Protein AF-A0A162V3Z5-F1 (afdb_monomer_lite)

Sequence (141 aa):
MEKILKELIEEKVDISIADSTMFLLNAVTVLSVEGTIVKLKTTVNNTIVIPIQEIVAIRSNLIYGISFKNNCDLEVCKEGESLRRYFASIIGKKVSIQTKGEGEFKYINSRIVTGTGKGIVIIEGTIAISLSKINLIEEIT

Organism: NCBI:txid1121326

pLDDT: mean 88.31, std 13.32, range [43.91, 97.75]

Radius of gyration: 14.43 Å; chains: 1; bounding box: 37×25×43 Å

Secondary structure (DSSP, 8-state):
-HHHHHHTBT-EEEEEETT-SS-EEEEEEEEEEETTEEEEE-TTS-EEEEEGGGEEEEE-GGGGG--------TTS--TTHHHHHHHHHTTTSEEEEEES--GGGTEEEEEEEEEEETTEEEETTTEEEEGGGEEEEEE--

Foldseek 3Di:
DLLVLVVQAQHFKWWAFFPDPCRIAHRWHFHDRDPQKTWIAHPVGDIDIDGVVRTFKMFALCLLVDDQDPPDPPPDDPPCPVVQVVLVVQAQFWKWWAFSGDDCSRIPHGWGFHHGHDQWTDTPSTMIGGSVGTDDMGGDD

Structure (mmCIF, N/CA/C/O backbone):
data_AF-A0A162V3Z5-F1
#
_entry.id   AF-A0A162V3Z5-F1
#
loop_
_atom_site.group_PDB
_atom_site.id
_atom_site.type_symbol
_atom_site.label_atom_id
_atom_site.label_alt_id
_atom_site.label_comp_id
_atom_site.label_asym_id
_atom_site.label_entity_id
_a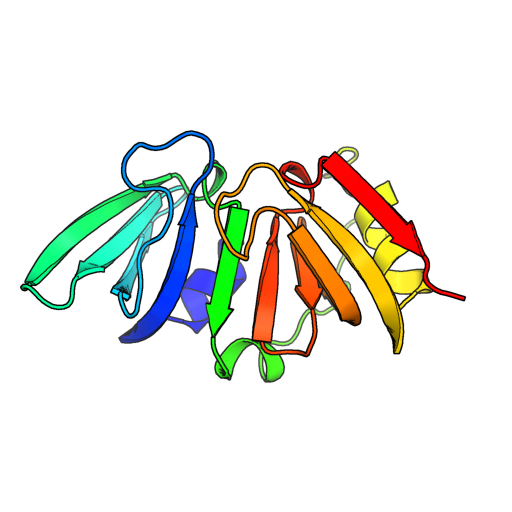tom_site.label_seq_id
_atom_site.pdbx_PDB_ins_code
_atom_site.Cartn_x
_atom_site.Cartn_y
_atom_site.Cartn_z
_atom_site.occupancy
_atom_site.B_iso_or_equiv
_atom_site.auth_seq_id
_atom_site.auth_comp_id
_atom_site.auth_asym_id
_atom_site.auth_atom_id
_atom_site.pdbx_PDB_model_num
ATOM 1 N N . MET A 1 1 ? -4.824 3.604 -3.766 1.00 90.56 1 MET A N 1
ATOM 2 C CA . MET A 1 1 ? -4.828 3.283 -2.324 1.00 90.56 1 MET A CA 1
ATOM 3 C C . MET A 1 1 ? -6.207 2.848 -1.831 1.00 90.56 1 MET A C 1
ATOM 5 O O . MET A 1 1 ? -6.319 1.739 -1.339 1.00 90.56 1 MET A O 1
ATOM 9 N N . GLU A 1 2 ? -7.265 3.641 -2.043 1.00 91.75 2 GLU A N 1
ATOM 10 C CA . GLU A 1 2 ? -8.644 3.314 -1.616 1.00 91.75 2 GLU A CA 1
ATOM 11 C C . GLU A 1 2 ? -9.099 1.886 -1.971 1.00 91.75 2 GLU A C 1
ATOM 13 O O . GLU A 1 2 ? -9.553 1.159 -1.096 1.00 91.75 2 GLU A O 1
ATOM 18 N N . LYS A 1 3 ? -8.922 1.456 -3.232 1.00 89.69 3 LYS A N 1
ATOM 19 C CA . LYS A 1 3 ? -9.277 0.091 -3.660 1.00 89.69 3 LYS A CA 1
ATOM 20 C C . LYS A 1 3 ? -8.595 -0.979 -2.801 1.00 89.69 3 LYS A C 1
ATOM 22 O O . LYS A 1 3 ? -9.257 -1.917 -2.394 1.00 89.69 3 LYS A O 1
ATOM 27 N N . ILE A 1 4 ? -7.303 -0.820 -2.505 1.00 92.19 4 ILE A N 1
ATOM 28 C CA . ILE A 1 4 ? -6.566 -1.772 -1.662 1.00 92.19 4 ILE A CA 1
ATOM 29 C C . ILE A 1 4 ? -7.172 -1.818 -0.265 1.00 92.19 4 ILE A C 1
ATOM 31 O O . ILE A 1 4 ? -7.434 -2.895 0.241 1.00 92.19 4 ILE A O 1
ATOM 35 N N . LEU A 1 5 ? -7.440 -0.661 0.338 1.00 95.12 5 LEU A N 1
ATOM 36 C CA . LEU A 1 5 ? -8.020 -0.606 1.679 1.00 95.12 5 LEU A CA 1
ATOM 37 C C . LEU A 1 5 ? -9.395 -1.282 1.751 1.00 95.12 5 LEU A C 1
ATOM 39 O O . LEU A 1 5 ? -9.689 -1.923 2.751 1.00 95.12 5 LEU A O 1
ATOM 43 N N . LYS A 1 6 ? -10.217 -1.176 0.698 1.00 94.00 6 LYS A N 1
ATOM 44 C CA . LYS A 1 6 ? -11.519 -1.862 0.629 1.00 94.00 6 LYS A CA 1
ATOM 45 C C . LYS A 1 6 ? -11.381 -3.384 0.602 1.00 94.00 6 LYS A C 1
ATOM 47 O O . LYS A 1 6 ? -12.162 -4.062 1.252 1.00 94.00 6 LYS A O 1
ATOM 52 N N . GLU A 1 7 ? -10.382 -3.899 -0.108 1.00 93.19 7 GLU A N 1
ATOM 53 C CA . GLU A 1 7 ? -10.068 -5.338 -0.151 1.00 93.19 7 GLU A CA 1
ATOM 54 C C . GLU A 1 7 ? -9.419 -5.842 1.154 1.00 93.19 7 GLU A C 1
ATOM 56 O O . GLU A 1 7 ? -9.265 -7.043 1.336 1.00 93.19 7 GLU A O 1
ATOM 61 N N . LEU A 1 8 ? -9.019 -4.937 2.056 1.00 95.00 8 LEU A N 1
ATOM 62 C CA . LEU A 1 8 ? -8.368 -5.246 3.333 1.00 95.00 8 LEU A CA 1
ATOM 63 C C . LEU A 1 8 ? -9.274 -4.972 4.545 1.00 95.00 8 LEU A C 1
ATOM 65 O O . LEU A 1 8 ? -8.779 -4.914 5.666 1.00 95.00 8 LEU A O 1
ATOM 69 N N . ILE A 1 9 ? -10.579 -4.761 4.350 1.00 96.12 9 ILE A N 1
ATOM 70 C CA . ILE A 1 9 ? -11.531 -4.618 5.463 1.00 96.12 9 ILE A CA 1
ATOM 71 C C . ILE A 1 9 ? -11.492 -5.884 6.332 1.00 96.12 9 ILE A C 1
ATOM 73 O O . ILE A 1 9 ? -11.419 -6.986 5.807 1.00 96.12 9 ILE A O 1
ATOM 77 N N . GLU A 1 10 ? -11.515 -5.699 7.655 1.00 94.88 10 GLU A N 1
ATOM 78 C CA . GLU A 1 10 ? -11.345 -6.726 8.700 1.00 94.88 10 GLU A CA 1
ATOM 79 C C . GLU A 1 10 ? -9.939 -7.341 8.801 1.00 94.88 10 GLU A C 1
ATOM 81 O O . GLU A 1 10 ? -9.648 -8.077 9.746 1.00 94.88 10 GLU A O 1
ATOM 86 N N . GLU A 1 11 ? -9.015 -6.938 7.930 1.00 94.56 11 GLU A N 1
ATOM 87 C CA . GLU A 1 11 ? -7.653 -7.461 7.904 1.00 94.56 11 GLU A CA 1
ATOM 88 C C . GLU A 1 11 ? -6.689 -6.631 8.742 1.00 94.56 11 GLU A C 1
ATOM 90 O O . GLU A 1 11 ? -6.821 -5.409 8.879 1.00 94.56 11 GLU A O 1
ATOM 95 N N . LYS A 1 12 ? -5.679 -7.314 9.291 1.00 94.88 12 LYS A N 1
ATOM 96 C CA . LYS A 1 12 ? -4.561 -6.669 9.986 1.00 94.88 12 LYS A CA 1
ATOM 97 C C . LYS A 1 12 ? -3.498 -6.242 8.988 1.00 94.88 12 LYS A C 1
ATOM 99 O O . LYS A 1 12 ? -3.034 -7.040 8.176 1.00 94.88 12 LYS A O 1
ATOM 104 N N . VAL A 1 13 ? -3.089 -4.987 9.091 1.00 96.00 13 VAL A N 1
ATOM 105 C CA . VAL A 1 13 ? -2.148 -4.353 8.170 1.00 96.00 13 VAL A CA 1
ATOM 106 C C . VAL A 1 13 ? -1.180 -3.457 8.933 1.00 96.00 13 VAL A C 1
ATOM 108 O O . VAL A 1 13 ? -1.504 -2.973 10.021 1.00 96.00 13 VAL A O 1
ATOM 111 N N . ASP A 1 14 ? -0.022 -3.191 8.335 1.00 95.25 14 ASP A N 1
ATOM 112 C CA . ASP A 1 14 ? 0.833 -2.085 8.767 1.00 95.25 14 ASP A CA 1
ATOM 113 C C . ASP A 1 14 ? 0.626 -0.900 7.821 1.00 95.25 14 ASP A C 1
ATOM 115 O O . ASP A 1 14 ? 0.593 -1.073 6.599 1.00 95.25 14 ASP A O 1
ATOM 119 N N . ILE A 1 15 ? 0.468 0.305 8.369 1.00 95.19 15 ILE A N 1
ATOM 120 C CA . ILE A 1 15 ? 0.220 1.529 7.596 1.00 95.19 15 ILE A CA 1
ATOM 121 C C . ILE A 1 15 ? 1.257 2.584 7.960 1.00 95.19 15 ILE A C 1
ATOM 123 O O . ILE A 1 15 ? 1.406 2.944 9.127 1.00 95.19 15 ILE A O 1
ATOM 127 N N . SER A 1 16 ? 1.928 3.125 6.943 1.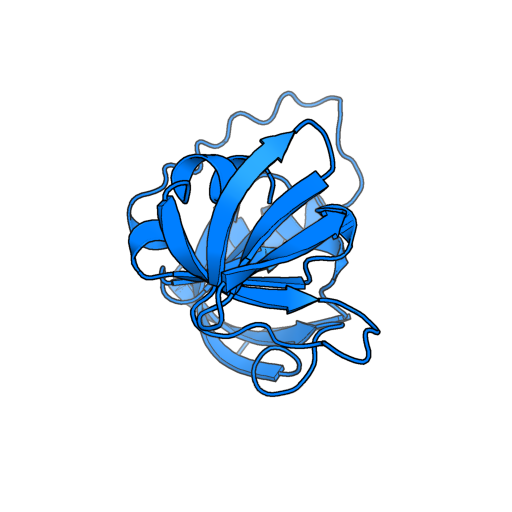00 95.31 16 SER A N 1
ATOM 128 C CA . SER A 1 16 ? 2.785 4.300 7.077 1.00 95.31 16 SER A CA 1
ATOM 129 C C . SER A 1 16 ? 2.061 5.564 6.619 1.00 95.31 16 SER A C 1
ATOM 131 O O . SER A 1 16 ? 1.429 5.576 5.557 1.00 95.31 16 SER A O 1
ATOM 133 N N . ILE A 1 17 ? 2.174 6.629 7.413 1.00 93.88 17 ILE A N 1
ATOM 134 C CA . ILE A 1 17 ? 1.536 7.933 7.195 1.00 93.88 17 ILE A CA 1
ATOM 135 C C . ILE A 1 17 ? 2.630 8.992 7.049 1.00 93.88 17 ILE A C 1
ATOM 137 O O . ILE A 1 17 ? 3.594 8.991 7.815 1.00 93.88 17 ILE A O 1
ATOM 141 N N . ALA A 1 18 ? 2.482 9.888 6.075 1.00 88.19 18 ALA A N 1
ATOM 142 C CA . ALA A 1 18 ? 3.425 10.982 5.855 1.00 88.19 18 ALA A CA 1
ATOM 143 C C . ALA A 1 18 ? 3.404 11.986 7.019 1.00 88.19 18 ALA A C 1
ATOM 145 O O . ALA A 1 18 ? 2.331 12.298 7.533 1.00 88.19 18 ALA A O 1
ATOM 146 N N . ASP A 1 19 ? 4.580 12.509 7.385 1.00 71.69 19 ASP A N 1
ATOM 147 C CA . ASP A 1 19 ? 4.758 13.717 8.211 1.00 71.69 19 ASP A CA 1
ATOM 148 C C . ASP A 1 19 ? 3.927 13.754 9.518 1.00 71.69 19 ASP A C 1
ATOM 150 O O . ASP A 1 19 ? 3.485 14.808 9.976 1.00 71.69 19 ASP A O 1
ATOM 154 N N . SER A 1 20 ? 3.707 12.586 10.133 1.00 73.81 20 SER A N 1
ATOM 155 C CA . SER A 1 20 ? 2.897 12.407 11.344 1.00 73.81 20 SER A CA 1
ATOM 156 C C . SER A 1 20 ? 3.760 11.994 12.538 1.00 73.81 20 SER A C 1
ATOM 158 O O . SER A 1 20 ? 4.712 11.229 12.398 1.00 73.81 20 SER A O 1
ATOM 160 N N . THR A 1 21 ? 3.390 12.425 13.748 1.00 73.00 21 THR A N 1
ATOM 161 C CA . THR A 1 21 ? 4.000 11.913 14.993 1.00 73.00 21 THR A CA 1
ATOM 162 C C . THR A 1 21 ? 3.711 10.423 15.197 1.00 73.00 21 THR A C 1
ATOM 164 O O . THR A 1 21 ? 4.536 9.701 15.751 1.00 73.00 21 THR A O 1
ATOM 167 N N . MET A 1 22 ? 2.570 9.945 14.692 1.00 74.12 22 MET A N 1
ATOM 168 C CA . MET A 1 22 ? 2.266 8.528 14.488 1.00 74.12 22 MET A CA 1
ATOM 169 C C . MET A 1 22 ? 2.486 8.180 13.011 1.00 74.12 22 MET A C 1
ATOM 171 O O . MET A 1 22 ? 1.538 8.118 12.230 1.00 74.12 22 MET A O 1
ATOM 175 N N . PHE A 1 23 ? 3.748 8.008 12.618 1.00 79.31 23 PHE A N 1
ATOM 176 C CA . PHE A 1 23 ? 4.154 7.749 11.227 1.00 79.31 23 PHE A CA 1
ATOM 177 C C . PHE A 1 23 ? 4.033 6.279 10.802 1.00 79.31 23 PHE A C 1
ATOM 179 O O . PHE A 1 23 ? 4.053 5.977 9.605 1.00 79.31 23 PHE A O 1
ATOM 186 N N . LEU A 1 24 ? 3.924 5.362 11.767 1.00 88.00 24 LEU A N 1
ATOM 187 C CA . LEU A 1 24 ? 3.782 3.929 11.538 1.00 88.00 24 LEU A CA 1
ATOM 188 C C . LEU A 1 24 ? 2.757 3.337 12.506 1.00 88.00 24 LEU A C 1
ATOM 190 O O . LEU A 1 24 ? 2.900 3.431 13.725 1.00 88.00 24 LEU A O 1
ATOM 194 N N . LEU A 1 25 ? 1.731 2.710 11.943 1.00 91.88 25 LEU A N 1
ATOM 195 C CA . LEU A 1 25 ? 0.692 1.990 12.661 1.00 91.88 25 LEU A CA 1
ATOM 196 C C . LEU A 1 25 ? 0.837 0.500 12.366 1.00 91.88 25 LEU A C 1
ATOM 198 O O . LEU A 1 25 ? 0.511 0.062 11.266 1.00 91.88 25 LEU A O 1
ATOM 202 N N . ASN A 1 26 ? 1.320 -0.263 13.344 1.00 92.56 26 ASN A N 1
ATOM 203 C CA . ASN A 1 26 ? 1.555 -1.699 13.190 1.00 92.56 26 ASN A CA 1
ATOM 204 C C . ASN A 1 26 ? 0.322 -2.514 13.591 1.00 92.56 26 ASN A C 1
ATOM 206 O O . ASN A 1 26 ? -0.299 -2.234 14.622 1.00 92.56 26 ASN A O 1
ATOM 210 N N . ALA A 1 27 ? 0.022 -3.556 12.816 1.00 94.12 27 ALA A N 1
ATOM 211 C CA . ALA A 1 27 ? -1.037 -4.531 13.075 1.00 94.12 27 ALA A CA 1
ATOM 212 C C . ALA A 1 27 ? -2.414 -3.911 13.397 1.00 94.12 27 ALA A C 1
ATOM 214 O O . ALA A 1 27 ? -3.150 -4.410 14.257 1.00 94.12 27 ALA A O 1
ATOM 215 N N . VAL A 1 28 ? -2.764 -2.821 12.711 1.00 95.88 28 VAL A N 1
ATOM 216 C CA . VAL A 1 28 ? -4.085 -2.185 12.803 1.00 95.88 28 VAL A CA 1
ATOM 217 C C . VAL A 1 28 ? -5.087 -2.912 11.916 1.00 95.88 28 VAL A C 1
ATOM 219 O O . VAL A 1 28 ? -4.733 -3.402 10.849 1.00 95.88 28 VAL A O 1
ATOM 222 N N . THR A 1 29 ? -6.344 -2.978 12.346 1.00 97.44 29 THR A N 1
ATOM 223 C CA . THR A 1 29 ? -7.423 -3.595 11.564 1.00 97.44 29 THR A CA 1
ATOM 224 C C . THR A 1 29 ? -8.169 -2.536 10.768 1.00 97.44 29 THR A C 1
ATOM 226 O O . THR A 1 29 ? -8.599 -1.537 11.348 1.00 97.44 29 THR A O 1
ATOM 229 N N . VAL A 1 30 ? -8.366 -2.744 9.466 1.00 97.50 30 VAL A N 1
ATOM 230 C CA . VAL A 1 30 ? -9.196 -1.840 8.653 1.00 97.50 30 VAL A CA 1
ATOM 231 C C . VAL A 1 30 ? -10.670 -2.072 8.976 1.00 97.50 30 VAL A C 1
ATOM 233 O O . VAL A 1 30 ? -11.170 -3.181 8.836 1.00 97.50 30 VAL A O 1
ATOM 236 N N . LEU A 1 31 ? -11.380 -1.034 9.419 1.00 97.44 31 LEU A N 1
ATOM 237 C CA . LEU A 1 31 ? -12.801 -1.129 9.772 1.00 97.44 31 LEU A CA 1
ATOM 238 C C . LEU A 1 31 ? -13.709 -0.717 8.616 1.00 97.44 31 LEU A C 1
ATOM 240 O O . LEU A 1 31 ? -14.664 -1.414 8.293 1.00 97.44 31 LEU A O 1
ATOM 244 N N . SER A 1 32 ? -13.436 0.439 8.013 1.00 97.44 32 SER A N 1
ATOM 245 C CA . SER A 1 32 ? -14.231 0.955 6.901 1.00 97.44 32 SER A CA 1
ATOM 246 C C . SER A 1 32 ? -13.427 1.920 6.038 1.00 97.44 32 SER A C 1
ATOM 248 O O . SER A 1 32 ? -12.468 2.551 6.492 1.00 97.44 32 SER A O 1
ATOM 250 N N . VAL A 1 33 ? -13.850 2.047 4.782 1.00 96.94 33 VAL A N 1
ATOM 251 C CA . VAL A 1 33 ? -13.345 3.035 3.825 1.00 96.94 33 VAL A CA 1
ATOM 252 C C . VAL A 1 33 ? -14.529 3.870 3.356 1.00 96.94 33 VAL A C 1
ATOM 254 O O . VAL A 1 33 ? -15.423 3.364 2.678 1.00 96.94 33 VAL A O 1
ATOM 257 N N . GLU A 1 34 ? -14.542 5.144 3.730 1.00 95.00 34 GLU A N 1
ATOM 258 C CA . GLU A 1 34 ? -15.658 6.067 3.507 1.00 95.00 34 GLU A CA 1
ATOM 259 C C . GLU A 1 34 ? -15.151 7.264 2.695 1.00 95.00 34 GLU A C 1
ATOM 261 O O . GLU A 1 34 ? -14.556 8.198 3.229 1.00 95.00 34 GLU A O 1
ATOM 266 N N . GLY A 1 35 ? -15.338 7.226 1.374 1.00 92.25 35 GLY A N 1
ATOM 267 C CA . GLY A 1 35 ? -14.815 8.264 0.483 1.00 92.25 35 GLY A CA 1
ATOM 268 C C . GLY A 1 35 ? -13.288 8.369 0.559 1.00 92.25 35 GLY A C 1
ATOM 269 O O . GLY A 1 35 ? -12.578 7.447 0.166 1.00 92.25 35 GLY A O 1
ATOM 270 N N . THR A 1 36 ? -12.778 9.500 1.056 1.00 94.31 36 THR A N 1
ATOM 271 C CA . THR A 1 36 ? -11.337 9.801 1.138 1.00 94.31 36 THR A CA 1
ATOM 272 C C . THR A 1 36 ? -10.709 9.485 2.495 1.00 94.31 36 THR A C 1
ATOM 274 O O . THR A 1 36 ? -9.536 9.802 2.699 1.00 94.31 36 THR A O 1
ATOM 277 N N . ILE A 1 37 ? -11.443 8.859 3.418 1.00 97.06 37 ILE A N 1
ATOM 278 C CA . ILE A 1 37 ? -10.944 8.479 4.745 1.00 97.06 37 ILE A CA 1
ATOM 279 C C . ILE A 1 37 ? -11.018 6.967 4.971 1.00 97.06 37 ILE A C 1
ATOM 281 O O . ILE A 1 37 ? -11.871 6.270 4.418 1.00 97.06 37 ILE A O 1
ATOM 285 N N . VAL A 1 38 ? -10.130 6.467 5.827 1.00 97.69 38 VAL A N 1
ATOM 286 C CA . VAL A 1 38 ? -10.159 5.099 6.348 1.00 97.69 38 VAL A CA 1
ATOM 287 C C . VAL A 1 38 ? -10.255 5.124 7.868 1.00 97.69 38 VAL A C 1
ATOM 289 O O . VAL A 1 38 ? -9.575 5.915 8.526 1.00 97.69 38 VAL A O 1
ATOM 292 N N . LYS A 1 39 ? -11.100 4.253 8.423 1.00 97.75 39 LYS A N 1
ATOM 293 C CA . LYS A 1 39 ? -11.186 3.998 9.863 1.00 97.75 39 L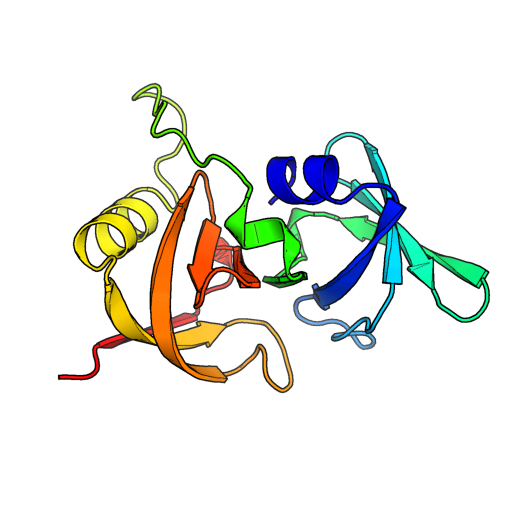YS A CA 1
ATOM 294 C C . LYS A 1 39 ? -10.437 2.719 10.194 1.00 97.75 39 LYS A C 1
ATOM 296 O O . LYS A 1 39 ? -10.618 1.698 9.532 1.00 97.75 39 LYS A O 1
ATOM 301 N N . LEU A 1 40 ? -9.619 2.778 11.232 1.00 97.25 40 LEU A N 1
ATOM 302 C CA . LEU A 1 40 ? -8.770 1.689 11.686 1.00 97.25 40 LEU A CA 1
ATOM 303 C C . LEU A 1 40 ? -9.004 1.421 13.166 1.00 97.25 40 LEU A C 1
ATOM 305 O O . LEU A 1 40 ? -9.272 2.345 13.936 1.00 97.25 40 LEU A O 1
ATOM 309 N N . LYS A 1 41 ? -8.821 0.171 13.573 1.00 97.12 41 LYS A N 1
ATOM 310 C CA . LYS A 1 41 ? -8.801 -0.242 14.972 1.00 97.12 41 LYS A CA 1
ATOM 311 C C . LYS A 1 41 ? -7.385 -0.611 15.382 1.00 97.12 41 LYS A C 1
ATOM 313 O O . LYS A 1 41 ? -6.749 -1.436 14.730 1.00 97.12 41 LYS A O 1
ATOM 318 N N . THR A 1 42 ? -6.892 -0.029 16.467 1.00 94.38 42 THR A N 1
ATOM 319 C CA . THR A 1 42 ? -5.603 -0.426 17.040 1.00 94.38 42 THR A CA 1
ATOM 320 C C . THR A 1 42 ? -5.731 -1.706 17.860 1.00 94.38 42 THR A C 1
ATOM 322 O O . THR A 1 42 ? -6.823 -2.104 18.271 1.00 94.38 42 THR A O 1
ATOM 325 N N . THR A 1 43 ? -4.594 -2.327 18.170 1.00 90.25 43 THR A N 1
ATOM 326 C CA . THR A 1 43 ? -4.515 -3.500 19.056 1.00 90.25 43 THR A CA 1
ATOM 327 C C . THR A 1 43 ? -5.024 -3.227 20.475 1.00 90.25 43 THR A C 1
ATOM 329 O O . THR A 1 43 ? -5.449 -4.153 21.157 1.00 90.25 43 THR A O 1
ATOM 332 N N . VAL A 1 44 ? -5.042 -1.960 20.902 1.00 91.44 44 VAL A N 1
ATOM 333 C CA . VAL A 1 44 ? -5.578 -1.504 22.197 1.00 91.44 44 VAL A CA 1
ATOM 334 C C . VAL A 1 44 ? -7.014 -0.965 22.094 1.00 91.44 44 VAL A C 1
ATOM 336 O O . VAL A 1 44 ? -7.454 -0.216 22.958 1.00 91.44 44 VAL A O 1
ATOM 339 N N . ASN A 1 45 ? -7.759 -1.340 21.046 1.00 88.88 45 ASN A N 1
ATOM 340 C CA . ASN A 1 45 ? -9.157 -0.958 20.795 1.00 88.88 45 ASN A CA 1
ATOM 341 C C . ASN A 1 45 ? -9.427 0.546 20.563 1.00 88.88 45 ASN A C 1
ATOM 343 O O . ASN A 1 45 ? -10.590 0.952 20.557 1.00 88.88 45 ASN A O 1
ATOM 347 N N . ASN A 1 46 ? -8.410 1.365 20.283 1.00 92.88 46 ASN A N 1
ATOM 348 C CA . ASN A 1 46 ? -8.645 2.746 19.848 1.00 92.88 46 ASN A CA 1
ATOM 349 C C . ASN A 1 46 ? -9.086 2.775 18.382 1.00 92.88 46 ASN A C 1
ATOM 351 O O . ASN A 1 46 ? -8.629 1.966 17.573 1.00 92.88 46 ASN A O 1
ATOM 355 N N . THR A 1 47 ? -9.937 3.740 18.033 1.00 95.56 47 THR A N 1
ATOM 356 C CA . THR A 1 47 ? -10.280 4.024 16.634 1.00 95.56 47 THR A CA 1
ATOM 357 C C . THR A 1 47 ? -9.416 5.170 16.123 1.00 95.56 47 THR A C 1
ATOM 359 O O . THR A 1 47 ? -9.358 6.224 16.751 1.00 95.56 47 THR A O 1
ATOM 362 N N . ILE A 1 48 ? -8.757 4.968 14.984 1.00 94.25 48 ILE A N 1
ATOM 363 C CA . ILE A 1 48 ? -7.982 5.990 14.274 1.00 94.25 48 ILE A CA 1
ATOM 364 C C . ILE A 1 48 ? -8.671 6.266 12.940 1.00 94.25 48 ILE A C 1
ATOM 366 O O . ILE A 1 48 ? -9.136 5.341 12.277 1.00 94.25 48 ILE A O 1
ATOM 370 N N . VAL A 1 49 ? -8.726 7.534 12.537 1.00 95.38 49 VAL A N 1
ATOM 371 C CA . VAL A 1 49 ? -9.231 7.948 11.224 1.00 95.38 49 VAL A CA 1
ATOM 372 C C . VAL A 1 49 ? -8.102 8.628 10.467 1.00 95.38 49 VAL A C 1
ATOM 374 O O . VAL A 1 49 ? -7.466 9.532 11.004 1.00 95.38 49 VAL A O 1
ATOM 377 N N . ILE A 1 50 ? -7.846 8.194 9.234 1.00 94.75 50 ILE A N 1
ATOM 378 C CA . ILE A 1 50 ? -6.754 8.718 8.407 1.00 94.75 50 ILE A CA 1
ATOM 379 C C . ILE A 1 50 ? -7.308 9.150 7.050 1.00 94.75 50 ILE A C 1
ATOM 381 O O . ILE A 1 50 ? -8.020 8.366 6.412 1.00 94.75 50 ILE A O 1
ATOM 385 N N . PRO A 1 51 ? -6.958 10.345 6.549 1.00 95.25 51 PRO A N 1
ATOM 386 C CA . PRO A 1 51 ? -7.154 10.674 5.146 1.00 95.25 51 PRO A CA 1
ATOM 387 C C . PRO A 1 51 ? -6.296 9.757 4.266 1.00 95.25 51 PRO A C 1
ATOM 389 O O . PRO A 1 51 ? -5.078 9.691 4.415 1.00 95.25 51 PRO A O 1
ATOM 392 N N . ILE A 1 52 ? -6.908 9.074 3.300 1.00 95.12 52 ILE A N 1
ATOM 393 C CA . ILE A 1 52 ? -6.233 8.099 2.427 1.00 95.12 52 ILE A CA 1
ATOM 394 C C . ILE A 1 52 ? -5.051 8.734 1.682 1.00 95.12 52 ILE A C 1
ATOM 396 O O . ILE A 1 52 ? -4.047 8.069 1.437 1.00 95.12 52 ILE A O 1
ATOM 400 N N . GLN A 1 53 ? -5.148 10.023 1.348 1.00 92.38 53 GLN A N 1
ATOM 401 C CA . GLN A 1 53 ? -4.077 10.779 0.697 1.00 92.38 53 GLN A CA 1
ATOM 402 C C . GLN A 1 53 ? -2.801 10.910 1.545 1.00 92.38 53 GLN A C 1
ATOM 404 O O . GLN A 1 53 ? -1.736 11.148 0.980 1.00 92.38 53 GLN A O 1
ATOM 409 N N . GLU A 1 54 ? -2.879 10.740 2.870 1.00 93.75 54 GLU A N 1
ATOM 410 C CA . GLU A 1 54 ? -1.709 10.781 3.756 1.00 93.75 54 GLU A CA 1
ATOM 411 C C . GLU A 1 54 ? -1.019 9.430 3.916 1.00 93.75 54 GLU A C 1
ATOM 413 O O . GLU A 1 54 ? 0.101 9.368 4.422 1.00 93.75 54 GLU A O 1
ATOM 418 N N . ILE A 1 55 ? -1.631 8.353 3.423 1.00 95.44 55 ILE A N 1
ATOM 419 C CA . ILE A 1 55 ? -1.035 7.022 3.468 1.00 95.44 55 ILE A CA 1
ATOM 420 C C . ILE A 1 55 ? 0.095 6.941 2.444 1.00 95.44 55 ILE A C 1
ATOM 422 O O . ILE A 1 55 ? -0.109 7.056 1.229 1.00 95.44 55 ILE A O 1
ATOM 426 N N . VAL A 1 56 ? 1.298 6.700 2.950 1.00 96.19 56 VAL A N 1
ATOM 427 C CA . VAL A 1 56 ? 2.498 6.473 2.147 1.00 96.19 56 VAL A CA 1
ATOM 428 C C . VAL A 1 56 ? 2.531 5.038 1.663 1.00 96.19 56 VAL A C 1
ATOM 430 O O . VAL A 1 56 ? 2.693 4.801 0.466 1.00 96.19 56 VAL A O 1
ATOM 433 N N . ALA A 1 57 ? 2.360 4.090 2.582 1.00 96.31 57 ALA A N 1
ATOM 434 C CA . ALA A 1 57 ? 2.456 2.677 2.276 1.00 96.31 57 ALA A CA 1
ATOM 435 C C . ALA A 1 57 ? 1.546 1.828 3.163 1.00 96.31 57 ALA A C 1
ATOM 437 O O . ALA A 1 57 ? 1.234 2.200 4.294 1.00 96.31 57 ALA A O 1
ATOM 438 N N . ILE A 1 58 ? 1.153 0.675 2.629 1.00 96.12 58 ILE A N 1
ATOM 439 C CA . ILE A 1 58 ? 0.437 -0.384 3.336 1.00 96.12 58 ILE A CA 1
ATOM 440 C C . ILE A 1 58 ? 1.218 -1.675 3.148 1.00 96.12 58 ILE A C 1
ATOM 442 O O . ILE A 1 58 ? 1.573 -2.007 2.015 1.00 96.12 58 ILE A O 1
ATOM 446 N N . ARG A 1 59 ? 1.434 -2.422 4.229 1.00 95.69 59 ARG A N 1
ATOM 447 C CA . ARG A 1 59 ? 1.927 -3.796 4.173 1.00 95.69 59 ARG A CA 1
ATOM 448 C C . ARG A 1 59 ? 0.829 -4.778 4.564 1.00 95.69 59 ARG A C 1
ATOM 450 O O . ARG A 1 59 ? 0.217 -4.642 5.621 1.00 95.69 59 ARG A O 1
ATOM 457 N N . SER A 1 60 ? 0.604 -5.771 3.710 1.00 94.94 60 SER A N 1
ATOM 458 C CA . SER A 1 60 ? -0.275 -6.913 3.964 1.00 94.94 60 SER A CA 1
ATOM 459 C C . SER A 1 60 ? 0.034 -8.061 3.005 1.00 94.94 60 SER A C 1
ATOM 461 O O . SER A 1 60 ? 0.270 -7.838 1.818 1.00 94.94 60 SER A O 1
ATOM 463 N N . ASN A 1 61 ? -0.048 -9.300 3.492 1.00 89.88 61 ASN A N 1
ATOM 464 C CA . ASN A 1 61 ? 0.119 -10.500 2.664 1.00 89.88 61 ASN A CA 1
ATOM 465 C C . ASN A 1 61 ? -1.003 -10.679 1.629 1.00 89.88 61 ASN A C 1
ATOM 467 O O . ASN A 1 61 ? -0.816 -11.373 0.633 1.00 89.88 61 ASN A O 1
ATOM 471 N N . LEU A 1 62 ? -2.155 -10.037 1.833 1.00 88.81 62 LEU A N 1
ATOM 472 C CA . LEU A 1 62 ? -3.302 -10.143 0.930 1.00 88.81 62 LEU A CA 1
ATOM 473 C C . LEU A 1 62 ? -3.182 -9.254 -0.309 1.00 88.81 62 LEU A C 1
ATOM 475 O O . LEU A 1 62 ? -3.922 -9.449 -1.271 1.00 88.81 62 LEU A O 1
ATOM 479 N N . ILE A 1 63 ? -2.213 -8.331 -0.342 1.00 87.69 63 ILE A N 1
ATOM 480 C CA . ILE A 1 63 ? -1.969 -7.474 -1.511 1.00 87.69 63 ILE A CA 1
ATOM 481 C C . ILE A 1 63 ? -1.648 -8.309 -2.759 1.00 87.69 63 ILE A C 1
ATOM 483 O O . ILE A 1 63 ? -2.076 -7.945 -3.854 1.00 87.69 63 ILE A O 1
ATOM 487 N N . TYR A 1 64 ? -0.978 -9.453 -2.600 1.00 77.69 64 TYR A N 1
ATOM 488 C CA . TYR A 1 64 ? -0.615 -10.351 -3.697 1.00 77.69 64 TYR A CA 1
ATOM 489 C C . TYR A 1 64 ? -1.840 -10.852 -4.481 1.00 77.69 64 TYR A C 1
ATOM 491 O O . TYR A 1 64 ? -1.763 -11.054 -5.690 1.00 77.69 64 TYR A O 1
ATOM 499 N N . GLY A 1 65 ? -2.984 -11.021 -3.807 1.00 65.75 65 GLY A N 1
ATOM 500 C CA . GLY A 1 65 ? -4.228 -11.500 -4.414 1.00 65.75 65 GLY A CA 1
ATOM 501 C C . GLY A 1 65 ? -5.062 -10.416 -5.106 1.00 65.75 65 GLY A C 1
ATOM 502 O O . GLY A 1 65 ? -6.028 -10.740 -5.798 1.00 65.75 65 GLY A O 1
ATOM 503 N N . ILE A 1 66 ? -4.719 -9.133 -4.948 1.00 78.06 66 ILE A N 1
ATOM 504 C CA . ILE A 1 66 ? -5.533 -8.032 -5.473 1.00 78.06 66 ILE A CA 1
ATOM 505 C C . ILE A 1 66 ? -5.262 -7.850 -6.969 1.00 78.06 66 ILE A C 1
ATOM 507 O O . ILE A 1 66 ? -4.155 -7.540 -7.403 1.00 78.06 66 ILE A O 1
ATOM 511 N N . SER A 1 67 ? -6.309 -7.970 -7.789 1.00 71.31 67 SER A N 1
ATOM 512 C CA . SER A 1 67 ? -6.197 -7.710 -9.225 1.00 71.31 67 SER A CA 1
ATOM 513 C C . SER A 1 67 ? -6.120 -6.206 -9.521 1.00 71.31 67 SER A C 1
ATOM 515 O O . SER A 1 67 ? -7.089 -5.447 -9.357 1.00 71.31 67 SER A O 1
ATOM 517 N N . PHE A 1 68 ? -4.972 -5.775 -10.037 1.00 68.81 68 PHE A N 1
ATOM 518 C CA . PHE A 1 68 ? -4.740 -4.429 -10.559 1.00 68.81 68 PHE A CA 1
ATOM 519 C C . PHE A 1 68 ? -4.932 -4.422 -12.083 1.00 68.81 68 PHE A C 1
ATOM 521 O O . PHE A 1 68 ? -3.980 -4.291 -12.843 1.00 68.81 68 PHE A O 1
ATOM 528 N N . LYS A 1 69 ? -6.169 -4.629 -12.561 1.00 57.09 69 LYS A N 1
ATOM 529 C CA . LYS A 1 69 ? -6.460 -4.538 -14.005 1.00 57.09 69 LYS A CA 1
ATOM 530 C C . LYS A 1 69 ? -6.121 -3.141 -14.541 1.00 57.09 69 LYS A C 1
ATOM 532 O O . LYS A 1 69 ? -6.538 -2.134 -13.963 1.00 57.09 69 LYS A O 1
ATOM 537 N N . ASN A 1 70 ? -5.431 -3.108 -15.680 1.00 50.69 70 ASN A N 1
ATOM 538 C CA . ASN A 1 70 ? -5.081 -1.913 -16.453 1.00 50.69 70 ASN A CA 1
ATOM 539 C C . ASN A 1 70 ? -6.302 -1.322 -17.183 1.00 50.69 70 ASN A C 1
ATOM 541 O O . ASN A 1 70 ? -6.297 -1.199 -18.402 1.00 50.69 70 ASN A O 1
ATOM 545 N N . ASN A 1 71 ? -7.357 -0.939 -16.466 1.00 44.66 71 ASN A N 1
ATOM 546 C CA . ASN A 1 71 ? -8.408 -0.120 -17.068 1.00 44.66 71 ASN A CA 1
ATOM 547 C C . ASN A 1 71 ? -8.014 1.341 -16.869 1.00 44.66 71 ASN A C 1
ATOM 549 O O . ASN A 1 71 ? -8.376 1.971 -15.876 1.00 44.66 71 ASN A O 1
ATOM 553 N N . CYS A 1 72 ? -7.172 1.846 -17.768 1.00 45.47 72 CYS A N 1
ATOM 554 C CA . CYS A 1 72 ? -6.901 3.269 -17.833 1.00 45.47 72 CYS A CA 1
ATOM 555 C C . CYS A 1 72 ? -7.831 3.890 -18.869 1.00 45.47 72 CYS A C 1
ATOM 557 O O . CYS A 1 72 ? -7.518 3.884 -20.056 1.00 45.47 72 CYS A O 1
ATOM 559 N N . ASP A 1 73 ? -8.950 4.447 -18.414 1.00 44.78 73 ASP A N 1
ATOM 560 C CA . ASP A 1 73 ? -9.654 5.445 -19.211 1.00 44.78 73 ASP A CA 1
ATOM 561 C C . ASP A 1 73 ? -8.693 6.627 -19.398 1.00 44.78 73 ASP A C 1
ATOM 563 O O . ASP A 1 73 ? -8.142 7.168 -18.432 1.00 44.78 73 ASP A O 1
ATOM 567 N N . LEU A 1 74 ? -8.410 6.946 -20.659 1.00 44.50 74 LEU A N 1
ATOM 568 C CA . LEU A 1 74 ? -7.314 7.804 -21.125 1.00 44.50 74 LEU A CA 1
ATOM 569 C C . LEU A 1 74 ? -7.383 9.271 -20.651 1.00 44.50 74 LEU A C 1
ATOM 571 O O . LEU A 1 74 ? -6.460 10.031 -20.936 1.00 44.50 74 LEU A O 1
ATOM 575 N N . GLU A 1 75 ? -8.414 9.682 -19.908 1.00 44.03 75 GLU A N 1
ATOM 576 C CA . GLU A 1 75 ? -8.728 11.106 -19.723 1.00 44.03 75 GLU A CA 1
ATOM 577 C C . GLU A 1 75 ? -8.506 11.707 -18.322 1.00 44.03 75 GLU A C 1
ATOM 579 O O . GLU A 1 75 ? -8.549 12.928 -18.211 1.00 44.03 75 GLU A O 1
ATOM 584 N N . VAL A 1 76 ? -8.226 10.951 -17.244 1.00 43.91 76 VAL A N 1
ATOM 585 C CA . VAL A 1 76 ? -8.426 11.526 -15.879 1.00 43.91 76 VAL A CA 1
ATOM 586 C C . VAL A 1 76 ? -7.214 11.552 -14.928 1.00 43.91 76 VAL A C 1
ATOM 588 O O . VAL A 1 76 ? -7.324 12.090 -13.831 1.00 43.91 76 VAL A O 1
ATOM 591 N N . CYS A 1 77 ? -6.011 11.097 -15.285 1.00 45.81 77 CYS A N 1
ATOM 592 C CA . CYS A 1 77 ? -4.854 11.273 -14.382 1.00 45.81 77 CYS A CA 1
ATOM 593 C C . CYS A 1 77 ? -3.571 11.595 -15.149 1.00 45.81 77 CYS A C 1
ATOM 595 O O . CYS A 1 77 ? -2.941 10.693 -15.680 1.00 45.81 77 CYS A O 1
ATOM 597 N N . LYS A 1 78 ? -3.156 12.868 -15.199 1.00 57.19 78 LYS A N 1
ATOM 598 C CA . LYS A 1 78 ? -1.808 13.232 -15.683 1.00 57.19 78 LYS A CA 1
ATOM 599 C C . LYS A 1 78 ? -0.747 13.037 -14.595 1.00 57.19 78 LYS A C 1
ATOM 601 O O . LYS A 1 78 ? 0.360 12.593 -14.887 1.00 57.19 78 LYS A O 1
ATOM 606 N N . GLU A 1 79 ? -1.092 13.308 -13.339 1.00 55.94 79 GLU A N 1
ATOM 607 C CA . GLU A 1 79 ? -0.184 13.127 -12.206 1.00 55.94 79 GLU A CA 1
ATOM 608 C C . GLU A 1 79 ? -0.100 11.652 -11.800 1.00 55.94 79 GLU A C 1
ATOM 610 O O . GLU A 1 79 ? -1.106 10.981 -11.569 1.00 55.94 79 GLU A O 1
ATOM 615 N N . GLY A 1 80 ? 1.124 11.127 -11.761 1.00 70.31 80 GLY A N 1
ATOM 616 C CA . GLY A 1 80 ? 1.407 9.732 -11.417 1.00 70.31 80 GLY A CA 1
ATOM 617 C C . GLY A 1 80 ? 1.296 8.735 -12.574 1.00 70.31 80 GLY A C 1
ATOM 618 O O . GLY A 1 80 ? 1.770 7.614 -12.425 1.00 70.31 80 GLY A O 1
ATOM 619 N N . GLU A 1 81 ? 0.757 9.115 -13.736 1.00 81.50 81 GLU A N 1
ATOM 620 C CA . GLU A 1 81 ? 0.636 8.216 -14.896 1.00 81.50 81 GLU A CA 1
ATOM 621 C C . GLU A 1 81 ? 1.996 7.844 -15.493 1.00 81.50 81 GLU A C 1
ATOM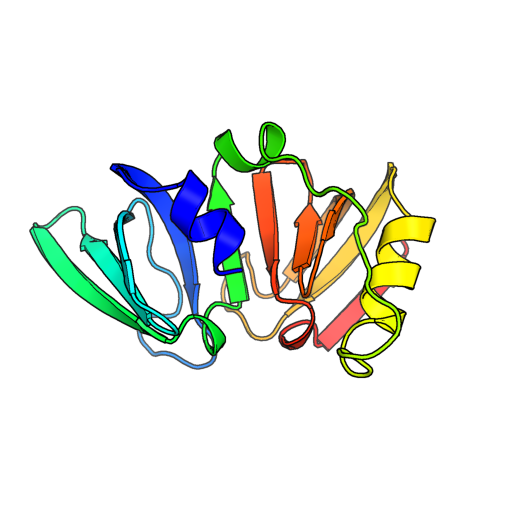 623 O O . GLU A 1 81 ? 2.238 6.675 -15.790 1.00 81.50 81 GLU A O 1
ATOM 628 N N . SER A 1 82 ? 2.917 8.807 -15.607 1.00 87.62 82 SER A N 1
ATOM 629 C CA . SER A 1 82 ? 4.289 8.535 -16.056 1.00 87.62 82 SER A CA 1
ATOM 630 C C . SER A 1 82 ? 5.015 7.589 -15.099 1.00 87.62 82 SER A C 1
ATOM 632 O O . SER A 1 82 ? 5.620 6.623 -15.551 1.00 87.62 82 SER A O 1
ATOM 634 N N . LEU A 1 83 ? 4.888 7.807 -13.782 1.00 91.06 83 LEU A N 1
ATOM 635 C CA . LEU A 1 83 ? 5.459 6.912 -12.768 1.00 91.06 83 LEU A CA 1
ATOM 636 C C . LEU A 1 83 ? 4.818 5.521 -12.819 1.00 91.06 83 LEU A C 1
ATOM 638 O O . LEU A 1 83 ? 5.514 4.517 -12.717 1.00 91.06 83 LEU A O 1
ATOM 642 N N . ARG A 1 84 ? 3.500 5.445 -13.022 1.00 90.62 84 ARG A N 1
ATOM 643 C CA . ARG A 1 84 ? 2.785 4.175 -13.177 1.00 90.62 84 ARG A CA 1
ATOM 644 C C . ARG A 1 84 ? 3.290 3.401 -14.394 1.00 90.62 84 ARG A C 1
ATOM 646 O O . ARG A 1 84 ? 3.585 2.218 -14.277 1.00 90.62 84 ARG A O 1
ATOM 653 N N . ARG A 1 85 ? 3.411 4.055 -15.556 1.00 90.81 85 ARG A N 1
ATOM 654 C CA . ARG A 1 85 ? 3.947 3.436 -16.785 1.00 90.81 85 ARG A CA 1
ATOM 655 C C . ARG A 1 85 ? 5.395 3.005 -16.614 1.00 90.81 85 ARG A C 1
ATOM 657 O O . ARG A 1 85 ? 5.745 1.910 -17.041 1.00 90.81 85 ARG A O 1
ATOM 664 N N . TYR A 1 86 ? 6.200 3.832 -15.954 1.00 93.31 86 TYR A N 1
ATOM 665 C CA . TYR A 1 86 ? 7.562 3.480 -15.585 1.00 93.31 86 TYR A CA 1
ATOM 666 C C . TYR A 1 86 ? 7.583 2.185 -14.762 1.00 93.31 86 TYR A C 1
ATOM 668 O O . TYR A 1 86 ? 8.168 1.205 -15.217 1.00 93.31 86 TYR A O 1
ATOM 676 N N . PHE A 1 87 ? 6.846 2.115 -13.646 1.00 94.62 87 PHE A N 1
ATOM 677 C CA . PHE A 1 87 ? 6.778 0.901 -12.824 1.00 94.62 87 PHE A CA 1
ATOM 678 C C . PHE A 1 87 ? 6.230 -0.308 -13.580 1.00 94.62 87 PHE A C 1
ATOM 680 O O . PHE A 1 87 ? 6.741 -1.408 -13.397 1.00 94.62 87 PHE A O 1
ATOM 687 N N . ALA A 1 88 ? 5.248 -0.115 -14.465 1.00 92.44 88 ALA A N 1
ATOM 688 C CA . ALA A 1 88 ? 4.740 -1.183 -15.323 1.00 92.44 88 ALA A CA 1
ATOM 689 C C . ALA A 1 88 ? 5.835 -1.759 -16.240 1.00 92.44 88 ALA A C 1
ATOM 691 O O . ALA A 1 88 ? 5.884 -2.969 -16.441 1.00 92.44 88 ALA A O 1
ATOM 692 N N . SER A 1 89 ? 6.733 -0.913 -16.761 1.00 94.44 89 SER A N 1
ATOM 693 C CA . SER A 1 89 ? 7.840 -1.330 -17.636 1.00 94.44 89 SER A CA 1
ATOM 694 C C . SER A 1 89 ? 8.990 -2.039 -16.910 1.00 94.44 89 SER A C 1
ATOM 696 O O . SER A 1 89 ? 9.815 -2.684 -17.556 1.00 94.44 89 SER A O 1
ATOM 698 N N . ILE A 1 90 ? 9.041 -1.944 -15.578 1.00 94.56 90 ILE A N 1
ATOM 699 C CA . ILE A 1 90 ? 10.095 -2.539 -14.745 1.00 94.56 90 ILE A CA 1
ATOM 700 C C . ILE A 1 90 ? 9.573 -3.606 -13.772 1.00 94.56 90 ILE A C 1
ATOM 702 O O . ILE A 1 90 ? 10.280 -3.979 -12.836 1.00 94.56 90 ILE A O 1
ATOM 706 N N . ILE A 1 91 ? 8.357 -4.129 -13.976 1.00 94.38 91 ILE A N 1
ATOM 707 C CA . ILE A 1 91 ? 7.864 -5.292 -13.221 1.00 94.38 91 ILE A CA 1
ATOM 708 C C . ILE A 1 91 ? 8.869 -6.448 -13.366 1.00 94.38 91 ILE A C 1
ATOM 710 O O . ILE A 1 91 ? 9.344 -6.745 -14.460 1.00 94.38 91 ILE A O 1
ATOM 714 N N . GLY A 1 92 ? 9.204 -7.088 -12.247 1.00 94.56 92 GLY A N 1
ATOM 715 C CA . GLY A 1 92 ? 10.215 -8.140 -12.145 1.00 94.56 92 GLY A CA 1
ATOM 716 C C . GLY A 1 92 ? 11.635 -7.633 -11.875 1.00 94.56 92 GLY A C 1
ATOM 717 O O . GLY A 1 92 ? 12.488 -8.435 -11.497 1.00 94.56 92 GLY A O 1
ATOM 718 N N . LYS A 1 93 ? 11.905 -6.326 -12.005 1.00 96.12 93 LYS A N 1
ATOM 719 C CA . LYS A 1 93 ? 13.213 -5.736 -11.680 1.00 96.12 93 LYS A CA 1
ATOM 720 C C . LYS A 1 93 ? 13.315 -5.335 -10.209 1.00 96.12 93 LYS A C 1
ATOM 722 O O . LYS A 1 93 ? 12.306 -5.079 -9.545 1.00 96.12 93 LYS A O 1
ATOM 727 N N . LYS A 1 94 ? 14.554 -5.255 -9.714 1.00 97.06 94 LYS A N 1
ATOM 728 C CA . LYS A 1 94 ? 14.874 -4.733 -8.382 1.00 97.06 94 LYS A CA 1
ATOM 729 C C . LYS A 1 94 ? 15.064 -3.221 -8.419 1.00 97.06 94 LYS A C 1
ATOM 731 O O . LYS A 1 94 ? 15.737 -2.696 -9.301 1.00 97.06 94 LYS A O 1
ATOM 736 N N . VAL A 1 95 ? 14.515 -2.549 -7.417 1.00 96.62 95 VAL A N 1
ATOM 737 C CA . VAL A 1 95 ? 14.659 -1.107 -7.217 1.00 96.62 95 VAL A CA 1
ATOM 738 C C . VAL A 1 95 ? 14.891 -0.781 -5.749 1.00 96.62 95 VAL A C 1
ATOM 740 O O . VAL A 1 95 ? 14.492 -1.542 -4.859 1.00 96.62 95 VAL A O 1
ATOM 743 N N . SER A 1 96 ? 15.488 0.380 -5.514 1.00 96.56 96 SER A N 1
ATOM 744 C CA . SER A 1 96 ? 15.420 1.085 -4.240 1.00 96.56 96 SER A CA 1
ATOM 745 C C . SER A 1 96 ? 14.491 2.291 -4.372 1.00 96.56 96 SER A C 1
ATOM 747 O O . SER A 1 96 ? 14.532 3.013 -5.366 1.00 96.56 96 SER A O 1
ATOM 749 N N . ILE A 1 97 ? 13.609 2.495 -3.393 1.00 96.69 97 ILE A N 1
ATOM 750 C CA . ILE A 1 97 ? 12.606 3.567 -3.400 1.00 96.69 97 ILE A CA 1
ATOM 751 C C . ILE A 1 97 ? 12.729 4.369 -2.110 1.00 96.69 97 ILE A C 1
ATOM 753 O O . ILE A 1 97 ? 12.624 3.814 -1.015 1.00 96.69 97 ILE A O 1
ATOM 757 N N . GLN A 1 98 ? 12.885 5.684 -2.244 1.00 96.69 98 GLN A N 1
ATOM 758 C CA . GLN A 1 98 ? 12.743 6.620 -1.135 1.00 96.69 98 GLN A CA 1
ATOM 759 C C . GLN A 1 98 ? 11.340 7.228 -1.145 1.00 96.69 98 GLN A C 1
ATOM 761 O O . GLN A 1 98 ? 10.866 7.687 -2.188 1.00 96.69 98 GLN A O 1
ATOM 766 N N . THR A 1 99 ? 10.687 7.286 0.015 1.00 95.31 99 THR A N 1
ATOM 767 C CA . THR A 1 99 ? 9.334 7.848 0.156 1.00 95.31 99 THR A CA 1
ATOM 768 C C . THR A 1 99 ? 9.277 8.973 1.195 1.00 95.31 99 THR A C 1
ATOM 770 O O . THR A 1 99 ? 10.268 9.278 1.858 1.00 95.31 99 THR A O 1
ATOM 773 N N . LYS A 1 100 ? 8.099 9.596 1.333 1.00 93.69 100 LYS A N 1
ATOM 774 C CA . LYS A 1 100 ? 7.742 10.527 2.421 1.00 93.69 100 LYS A CA 1
ATOM 775 C C . LYS A 1 100 ? 7.332 9.829 3.730 1.00 93.69 100 LYS A C 1
ATOM 777 O O . LYS A 1 100 ? 6.808 10.47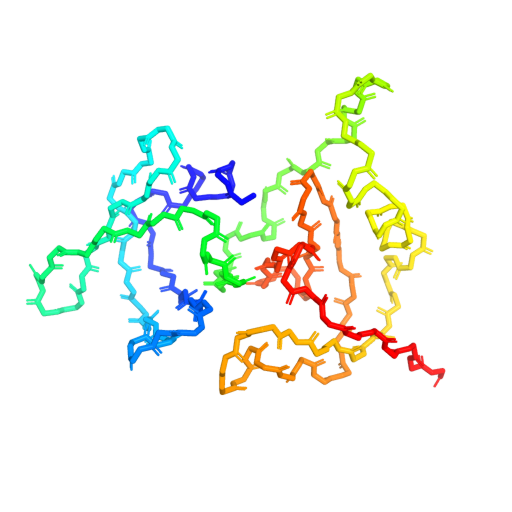5 4.629 1.00 93.69 100 LYS A O 1
ATOM 782 N N . GLY A 1 101 ? 7.474 8.508 3.808 1.00 90.06 101 GLY A N 1
ATOM 783 C CA . GLY A 1 101 ? 7.249 7.745 5.032 1.00 90.06 101 GLY A CA 1
ATOM 784 C C . GLY A 1 101 ? 8.452 7.806 5.966 1.00 90.06 101 GLY A C 1
ATOM 785 O O . GLY A 1 101 ? 9.474 8.419 5.667 1.00 90.06 101 GLY A O 1
ATOM 786 N N . GLU A 1 102 ? 8.342 7.104 7.085 1.00 86.31 102 GLU A N 1
ATOM 787 C CA . GLU A 1 102 ? 9.401 6.991 8.088 1.00 86.31 102 GLU A CA 1
ATOM 788 C C . GLU A 1 102 ? 9.734 5.520 8.375 1.00 86.31 102 GLU A C 1
ATOM 790 O O . GLU A 1 102 ? 9.032 4.598 7.944 1.00 86.31 102 GLU A O 1
ATOM 795 N N . GLY A 1 103 ? 10.850 5.291 9.071 1.00 84.56 103 GLY A N 1
ATOM 796 C CA . GLY A 1 103 ? 11.349 3.946 9.359 1.00 84.56 103 GLY A CA 1
ATOM 797 C C . GLY A 1 103 ? 11.632 3.145 8.085 1.00 84.56 103 GLY A C 1
ATOM 798 O O . GLY A 1 103 ? 12.236 3.647 7.139 1.00 84.56 103 GLY A O 1
ATOM 799 N N . GLU A 1 104 ? 11.177 1.895 8.044 1.00 85.31 104 GLU A N 1
ATOM 800 C CA . GLU A 1 104 ? 11.395 0.995 6.902 1.00 85.31 104 GLU A CA 1
ATOM 801 C C . GLU A 1 104 ? 10.666 1.415 5.617 1.00 85.31 104 GLU A C 1
ATOM 803 O O . GLU A 1 104 ? 11.055 1.011 4.525 1.00 85.31 104 GLU A O 1
ATOM 808 N N . PHE A 1 105 ? 9.628 2.250 5.722 1.00 89.44 105 PHE A N 1
ATOM 809 C CA . PHE A 1 105 ? 8.919 2.766 4.553 1.00 89.44 105 PHE A CA 1
ATOM 810 C C . PHE A 1 105 ? 9.595 4.007 3.970 1.00 89.44 105 PHE A C 1
ATOM 812 O O . PHE A 1 105 ? 9.344 4.332 2.811 1.00 89.44 105 PHE A O 1
ATOM 819 N N . LYS A 1 106 ? 10.492 4.665 4.721 1.00 92.38 106 LYS A N 1
ATOM 820 C CA . LYS A 1 106 ? 11.308 5.785 4.226 1.00 92.38 106 LYS A CA 1
ATOM 821 C C . LYS A 1 106 ? 12.241 5.351 3.102 1.00 92.38 106 LYS A C 1
ATOM 823 O O . LYS A 1 106 ? 12.375 6.071 2.115 1.00 92.38 106 LYS A O 1
ATOM 828 N N . TYR A 1 107 ? 12.845 4.171 3.256 1.00 93.31 107 TYR A N 1
ATOM 829 C CA . TYR A 1 107 ? 13.789 3.580 2.312 1.00 93.31 107 TYR A CA 1
ATOM 830 C C . TYR A 1 107 ? 13.497 2.094 2.118 1.00 93.31 107 TYR A C 1
ATOM 832 O O . TYR A 1 107 ? 13.830 1.258 2.956 1.00 93.31 107 TYR A O 1
ATOM 840 N N . ILE A 1 108 ? 12.924 1.760 0.969 1.00 92.94 108 ILE A N 1
ATOM 841 C CA . ILE A 1 108 ? 12.693 0.382 0.548 1.00 92.94 108 ILE A CA 1
ATOM 842 C C . ILE A 1 108 ? 13.880 -0.016 -0.319 1.00 92.94 108 ILE A C 1
ATOM 844 O O . ILE A 1 108 ? 13.998 0.462 -1.441 1.00 92.94 108 ILE A O 1
ATOM 848 N N . ASN A 1 109 ? 14.782 -0.839 0.218 1.00 93.50 109 ASN A N 1
ATOM 849 C CA . ASN A 1 109 ? 16.081 -1.118 -0.396 1.00 93.50 109 ASN A CA 1
ATOM 850 C C . ASN A 1 109 ? 16.117 -2.484 -1.099 1.00 93.50 109 ASN A C 1
ATOM 852 O O . ASN A 1 109 ? 15.877 -3.512 -0.464 1.00 93.50 109 ASN A O 1
ATOM 856 N N . SER A 1 110 ? 16.482 -2.493 -2.383 1.00 94.75 110 SER A N 1
ATOM 857 C CA . SER A 1 110 ? 16.693 -3.698 -3.195 1.00 94.75 110 SER A CA 1
ATOM 858 C C . SER A 1 110 ? 15.532 -4.690 -3.166 1.00 94.75 110 SER A C 1
ATOM 860 O O . SER A 1 110 ? 15.655 -5.843 -2.741 1.00 94.75 110 SER A O 1
ATOM 862 N N . ARG A 1 111 ? 14.371 -4.221 -3.627 1.00 95.69 111 ARG A N 1
ATOM 863 C CA . ARG A 1 111 ? 13.123 -4.989 -3.637 1.00 95.69 111 ARG A CA 1
ATOM 864 C C . ARG A 1 111 ? 12.538 -5.098 -5.036 1.00 95.69 111 ARG A C 1
ATOM 866 O O . ARG A 1 111 ? 12.729 -4.216 -5.868 1.00 95.69 111 ARG A O 1
ATOM 873 N N . ILE A 1 112 ? 11.834 -6.198 -5.296 1.00 96.00 112 ILE A N 1
ATOM 874 C CA . ILE A 1 112 ? 11.270 -6.491 -6.618 1.00 96.00 112 ILE A CA 1
ATOM 875 C C . ILE A 1 112 ? 9.947 -5.746 -6.807 1.00 96.00 112 ILE A C 1
ATOM 877 O O . ILE A 1 112 ? 9.037 -5.855 -5.981 1.00 96.00 112 ILE A O 1
ATOM 881 N N . VAL A 1 113 ? 9.813 -5.045 -7.933 1.00 95.75 113 VAL A N 1
ATOM 882 C CA . VAL A 1 113 ? 8.521 -4.521 -8.390 1.00 95.75 113 VAL A CA 1
ATOM 883 C C . VAL A 1 113 ? 7.675 -5.689 -8.880 1.00 95.75 113 VAL A C 1
ATOM 885 O O . VAL A 1 113 ? 8.062 -6.412 -9.791 1.00 95.75 113 VAL A O 1
ATOM 888 N N . THR A 1 114 ? 6.503 -5.878 -8.290 1.00 94.94 114 THR A N 1
ATOM 889 C CA . THR A 1 114 ? 5.614 -7.018 -8.598 1.00 94.94 114 THR A CA 1
ATOM 890 C C . THR A 1 114 ? 4.319 -6.593 -9.272 1.00 94.94 114 THR A C 1
ATOM 892 O O . THR A 1 114 ? 3.637 -7.412 -9.879 1.00 94.94 114 THR A O 1
ATOM 895 N N . GLY A 1 115 ? 3.990 -5.304 -9.220 1.00 92.69 115 GLY A N 1
ATOM 896 C CA . GLY A 1 115 ? 2.818 -4.766 -9.885 1.00 92.69 115 GLY A CA 1
ATOM 897 C C . GLY A 1 115 ? 2.706 -3.260 -9.725 1.00 92.69 115 GLY A C 1
ATOM 898 O O . GLY A 1 115 ? 3.473 -2.616 -9.011 1.00 92.69 115 GLY A O 1
ATOM 899 N N . THR A 1 116 ? 1.718 -2.684 -10.390 1.00 91.50 116 THR A N 1
ATOM 900 C CA . THR A 1 116 ? 1.352 -1.276 -10.253 1.00 91.50 116 THR A CA 1
ATOM 901 C C . THR A 1 116 ? -0.132 -1.116 -10.566 1.00 91.50 116 THR A C 1
ATOM 903 O O . THR A 1 116 ? -0.737 -1.963 -11.218 1.00 91.50 116 THR A O 1
ATOM 906 N N . GLY A 1 117 ? -0.738 -0.045 -10.068 1.00 86.62 117 GLY A N 1
ATOM 907 C CA . GLY A 1 117 ? -2.143 0.273 -10.286 1.00 86.62 117 GLY A CA 1
ATOM 908 C C . GLY A 1 117 ? -2.370 1.779 -10.251 1.00 86.62 117 GLY A C 1
ATOM 909 O O . GLY A 1 117 ? -1.428 2.571 -10.194 1.00 86.62 117 GLY A O 1
ATOM 910 N N . LYS A 1 118 ? -3.635 2.208 -10.269 1.00 85.12 118 LYS A N 1
ATOM 911 C CA . LYS A 1 118 ? -3.973 3.638 -10.226 1.00 85.12 118 LYS A CA 1
ATOM 912 C C . LYS A 1 118 ? -3.436 4.284 -8.937 1.00 85.12 118 LYS A C 1
ATOM 914 O O . LYS A 1 118 ? -3.949 4.035 -7.844 1.00 85.12 118 LYS A O 1
ATOM 919 N N . GLY A 1 119 ? -2.397 5.108 -9.093 1.00 87.81 119 GLY A N 1
ATOM 920 C CA . GLY A 1 119 ? -1.754 5.861 -8.015 1.00 87.81 119 GLY A CA 1
ATOM 921 C C . GLY A 1 119 ? -0.869 5.038 -7.074 1.00 87.81 119 GLY A C 1
ATOM 922 O O . GLY A 1 119 ? -0.509 5.553 -6.019 1.00 87.81 119 GLY A O 1
ATOM 923 N N . ILE A 1 120 ? -0.533 3.785 -7.410 1.00 93.31 120 ILE A N 1
ATOM 924 C CA . ILE A 1 120 ? 0.245 2.897 -6.528 1.00 93.31 120 ILE A CA 1
ATOM 925 C C . ILE A 1 120 ? 1.270 2.027 -7.270 1.00 93.31 120 ILE A C 1
ATOM 927 O O . ILE A 1 120 ? 1.082 1.680 -8.438 1.00 93.31 120 ILE A O 1
ATOM 931 N N . VAL A 1 121 ? 2.313 1.601 -6.560 1.00 94.44 121 VAL A N 1
ATOM 932 C CA . VAL A 1 121 ? 3.230 0.516 -6.952 1.00 94.44 121 VAL A CA 1
ATOM 933 C C . VAL A 1 121 ? 3.208 -0.586 -5.894 1.00 94.44 121 VAL A C 1
ATOM 935 O O . VAL A 1 121 ? 3.033 -0.293 -4.712 1.00 94.44 121 VAL A O 1
ATOM 938 N N . ILE A 1 122 ? 3.361 -1.841 -6.323 1.00 95.38 122 ILE A N 1
ATOM 939 C CA . ILE A 1 122 ? 3.420 -3.020 -5.459 1.00 95.38 122 ILE A CA 1
ATOM 940 C C . ILE A 1 122 ? 4.836 -3.589 -5.448 1.00 95.38 122 ILE A C 1
ATOM 942 O O . ILE A 1 122 ? 5.390 -3.951 -6.491 1.00 95.38 122 ILE A O 1
ATOM 946 N N . ILE A 1 123 ? 5.392 -3.716 -4.252 1.00 95.69 123 ILE A N 1
ATOM 947 C CA . ILE A 1 123 ? 6.722 -4.248 -3.983 1.00 95.69 123 ILE A CA 1
ATOM 948 C C . ILE A 1 123 ? 6.581 -5.595 -3.271 1.00 95.69 123 ILE A C 1
ATOM 950 O O . ILE A 1 123 ? 5.834 -5.713 -2.300 1.00 95.69 123 ILE A O 1
ATOM 954 N N . GLU A 1 124 ? 7.265 -6.615 -3.797 1.00 94.12 124 GLU A N 1
ATOM 955 C CA . GLU A 1 124 ? 7.278 -7.996 -3.275 1.00 94.12 124 GLU A CA 1
ATOM 956 C C . GLU A 1 124 ? 5.891 -8.601 -2.995 1.00 94.12 124 GLU A C 1
ATOM 958 O O . GLU A 1 124 ? 5.729 -9.434 -2.109 1.00 94.12 124 GLU A O 1
ATOM 963 N N . GLY A 1 125 ? 4.859 -8.159 -3.716 1.00 92.44 125 GLY A N 1
ATOM 964 C CA . GLY A 1 125 ? 3.478 -8.610 -3.546 1.00 92.44 125 GLY A CA 1
ATOM 965 C C . GLY A 1 125 ? 2.829 -8.234 -2.213 1.00 92.44 125 GLY A C 1
ATOM 966 O O . GLY A 1 125 ? 1.661 -8.538 -2.013 1.00 92.44 125 GLY A O 1
ATOM 967 N N . THR A 1 126 ? 3.548 -7.585 -1.301 1.00 94.75 126 THR A N 1
ATOM 968 C CA . THR A 1 126 ? 3.128 -7.419 0.100 1.00 94.75 126 THR A CA 1
ATOM 969 C C . THR A 1 126 ? 3.115 -5.968 0.546 1.00 94.75 126 THR A C 1
ATOM 971 O O . THR A 1 126 ? 2.546 -5.665 1.589 1.00 94.75 126 THR A O 1
ATOM 974 N N . ILE A 1 127 ? 3.727 -5.060 -0.219 1.00 95.62 127 ILE A N 1
ATOM 975 C CA . ILE A 1 127 ? 3.799 -3.637 0.107 1.00 95.62 127 ILE A CA 1
ATOM 976 C C . ILE A 1 127 ? 3.205 -2.836 -1.045 1.00 95.62 127 ILE A C 1
ATOM 978 O O . ILE A 1 127 ? 3.701 -2.895 -2.166 1.00 95.62 127 ILE A O 1
ATOM 982 N N . ALA A 1 128 ? 2.173 -2.047 -0.767 1.00 96.00 128 ALA A N 1
ATOM 983 C CA . ALA A 1 128 ? 1.634 -1.064 -1.695 1.00 96.00 128 ALA A CA 1
ATOM 984 C C . ALA A 1 128 ? 2.086 0.336 -1.289 1.00 96.00 128 ALA A C 1
ATOM 986 O O . ALA A 1 128 ? 1.884 0.734 -0.146 1.00 96.00 128 ALA A O 1
ATOM 987 N 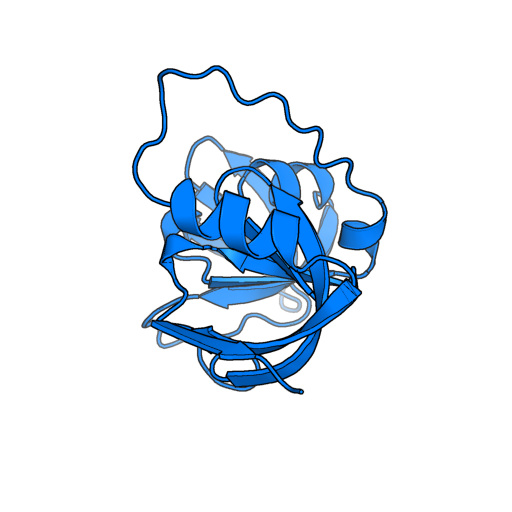N . ILE A 1 129 ? 2.649 1.098 -2.225 1.00 96.06 129 ILE A N 1
ATOM 988 C CA . ILE A 1 129 ? 3.163 2.455 -1.991 1.00 96.06 129 ILE A CA 1
ATOM 989 C C . ILE A 1 129 ? 2.385 3.440 -2.858 1.00 96.06 129 ILE A C 1
ATOM 991 O O . ILE A 1 129 ? 2.190 3.194 -4.050 1.00 96.06 129 ILE A O 1
ATOM 995 N N . SER A 1 130 ? 1.975 4.570 -2.286 1.00 95.06 130 SER A N 1
ATOM 996 C CA . SER A 1 130 ? 1.390 5.698 -3.018 1.00 95.06 130 SER A CA 1
ATOM 997 C C . SER A 1 130 ? 2.432 6.362 -3.923 1.00 95.06 130 SER A C 1
ATOM 999 O O . SER A 1 130 ? 3.435 6.881 -3.437 1.00 95.06 130 SER A O 1
ATOM 1001 N N . LEU A 1 131 ? 2.176 6.425 -5.236 1.00 94.25 131 LEU A N 1
ATOM 1002 C CA . LEU A 1 131 ? 3.117 7.018 -6.204 1.00 94.25 131 LEU A CA 1
ATOM 1003 C C . LEU A 1 131 ? 3.407 8.498 -5.915 1.00 94.25 131 LEU A C 1
ATOM 1005 O O . LEU A 1 131 ? 4.536 8.944 -6.076 1.00 94.25 131 LEU A O 1
ATOM 1009 N N . SER A 1 132 ? 2.412 9.252 -5.437 1.00 91.94 132 SER A N 1
ATOM 1010 C CA . SER A 1 132 ? 2.554 10.670 -5.066 1.00 91.94 132 SER A CA 1
ATOM 1011 C C . SER A 1 132 ? 3.407 10.910 -3.813 1.00 91.94 132 SER A C 1
ATOM 1013 O O . SER A 1 132 ? 3.698 12.057 -3.470 1.00 91.94 132 SER A O 1
ATOM 1015 N N . LYS A 1 133 ? 3.794 9.842 -3.106 1.00 94.31 133 LYS A N 1
ATOM 1016 C CA . LYS A 1 133 ? 4.630 9.891 -1.902 1.00 94.31 133 LYS A CA 1
ATOM 1017 C C . LYS A 1 133 ? 6.044 9.351 -2.155 1.00 94.31 133 LYS A C 1
ATOM 1019 O O . LYS A 1 133 ? 6.817 9.253 -1.207 1.00 94.31 133 LYS A O 1
ATOM 1024 N N . ILE A 1 134 ? 6.389 9.017 -3.400 1.00 94.88 134 ILE A N 1
ATOM 1025 C CA . ILE A 1 134 ? 7.745 8.623 -3.801 1.00 94.88 134 ILE A CA 1
ATOM 1026 C C . ILE A 1 134 ? 8.572 9.883 -4.073 1.00 94.88 134 ILE A C 1
ATOM 1028 O O . ILE A 1 134 ? 8.137 10.763 -4.812 1.00 94.88 134 ILE A O 1
ATOM 1032 N N . ASN A 1 135 ? 9.765 9.950 -3.485 1.00 94.38 135 ASN A N 1
ATOM 1033 C CA . ASN A 1 135 ? 10.722 11.038 -3.690 1.00 94.38 135 ASN A CA 1
ATOM 1034 C C . ASN A 1 135 ? 11.783 10.670 -4.736 1.00 94.38 135 ASN A C 1
ATOM 1036 O O . ASN A 1 135 ? 12.151 11.505 -5.556 1.00 94.38 135 ASN A O 1
ATOM 1040 N N . LEU A 1 136 ? 12.275 9.427 -4.702 1.00 95.38 136 LEU A N 1
ATOM 1041 C CA . LEU A 1 136 ? 13.368 8.953 -5.551 1.00 95.38 136 LEU A CA 1
ATOM 1042 C C . LEU A 1 136 ? 13.211 7.459 -5.843 1.00 95.38 136 LEU A C 1
ATOM 1044 O O . LEU A 1 136 ? 12.739 6.703 -4.990 1.00 95.38 136 LEU A O 1
ATOM 1048 N N . ILE A 1 137 ? 13.634 7.051 -7.040 1.00 96.31 137 ILE A N 1
ATOM 1049 C CA . ILE A 1 137 ? 13.729 5.654 -7.463 1.00 96.31 137 ILE A CA 1
ATOM 1050 C C . ILE A 1 137 ? 15.141 5.423 -8.005 1.00 96.31 137 ILE A C 1
ATOM 1052 O O . ILE A 1 137 ? 15.625 6.210 -8.815 1.00 96.31 137 ILE A O 1
ATOM 1056 N N . GLU A 1 138 ? 15.778 4.346 -7.565 1.00 96.44 138 GLU A N 1
ATOM 1057 C CA . GLU A 1 138 ? 17.080 3.877 -8.035 1.00 96.44 138 GLU A CA 1
ATOM 1058 C C . GLU A 1 138 ? 16.919 2.461 -8.605 1.00 96.44 138 GLU A C 1
ATOM 1060 O O . GLU A 1 138 ? 16.423 1.559 -7.925 1.00 96.44 138 GLU A O 1
ATOM 1065 N N . GLU A 1 139 ? 17.308 2.262 -9.866 1.00 91.69 139 GLU A N 1
ATOM 1066 C CA . GLU A 1 139 ? 17.330 0.937 -10.494 1.00 91.69 139 GLU A CA 1
ATOM 1067 C C . GLU A 1 139 ? 18.605 0.198 -10.103 1.00 91.69 139 GLU A C 1
ATOM 1069 O O . GLU A 1 139 ? 19.708 0.716 -10.264 1.00 91.69 139 GLU A O 1
ATOM 1074 N N . ILE A 1 140 ? 18.454 -1.033 -9.617 1.00 89.25 140 ILE A N 1
ATOM 1075 C CA . ILE A 1 140 ? 19.592 -1.872 -9.249 1.00 89.25 140 ILE A CA 1
ATOM 1076 C C . ILE A 1 140 ? 19.895 -2.776 -10.435 1.00 89.25 140 ILE A C 1
ATOM 1078 O O . ILE A 1 140 ? 19.027 -3.538 -10.870 1.00 89.25 140 ILE A O 1
ATOM 1082 N N . THR A 1 141 ? 21.109 -2.639 -10.964 1.00 75.69 141 THR A N 1
ATOM 1083 C CA . THR A 1 141 ? 21.587 -3.388 -12.134 1.00 75.69 141 THR A CA 1
ATOM 1084 C C . THR A 1 141 ? 22.140 -4.746 -11.728 1.00 75.69 141 THR A C 1
ATOM 1086 O O . THR A 1 141 ? 22.751 -4.829 -10.637 1.00 75.69 141 THR A O 1
#